Protein AF-A0A2J6Q0A4-F1 (afdb_monomer_lite)

Foldseek 3Di:
DVCVVVLVVLLVVQLPDPEAEALQQDLDPVNDNADDDVQVVPADWDWDDDPDDDIDTDGDGDDDPDDDPVPVCPVVPPDSSGNLVVDPVSVSSVVSHPHYDYRDD

pLDDT: mean 76.93, std 13.44, range [43.06, 94.44]

Secondary structure (DSSP, 8-state):
-HHHHHHHHHHHHHHH-S-EEEETT-SSTTS-SS---HHHH--S-EEE--SSS--EEE---PPP----TT-TTTTTT-----SGGGSHHHHHHHHH-SSEEEE--

Structure (mmCIF, N/CA/C/O backbone):
data_AF-A0A2J6Q0A4-F1
#
_entry.id   AF-A0A2J6Q0A4-F1
#
loop_
_atom_site.group_PDB
_atom_site.id
_atom_site.type_symbol
_atom_site.label_atom_id
_atom_site.label_alt_id
_atom_site.label_comp_id
_atom_site.label_asym_id
_atom_site.label_entity_id
_atom_site.label_seq_id
_atom_site.pdbx_PDB_ins_code
_atom_site.Cartn_x
_atom_site.Cartn_y
_atom_site.Cartn_z
_atom_site.occupancy
_atom_site.B_iso_or_equiv
_atom_site.auth_seq_id
_atom_site.auth_comp_id
_atom_site.auth_asym_id
_atom_site.auth_atom_id
_atom_site.pdbx_PDB_model_num
ATOM 1 N N . MET A 1 1 ? 20.826 -7.239 -20.721 1.00 59.78 1 MET A N 1
ATOM 2 C CA . MET A 1 1 ? 19.968 -7.465 -21.903 1.00 59.78 1 MET A CA 1
ATOM 3 C C . MET A 1 1 ? 18.519 -7.808 -21.536 1.00 59.78 1 MET A C 1
ATOM 5 O O . MET A 1 1 ? 17.642 -7.398 -22.272 1.00 59.78 1 MET A O 1
ATOM 9 N N . ASP A 1 2 ? 18.231 -8.458 -20.400 1.00 79.69 2 ASP A N 1
ATOM 10 C CA . ASP A 1 2 ? 16.842 -8.777 -19.991 1.00 79.69 2 ASP A CA 1
ATOM 11 C C . ASP A 1 2 ? 16.045 -7.561 -19.454 1.00 79.69 2 ASP A C 1
ATOM 13 O O . ASP A 1 2 ? 14.867 -7.388 -19.756 1.00 79.69 2 ASP A O 1
ATOM 17 N N . TRP A 1 3 ? 16.707 -6.637 -18.743 1.00 78.12 3 TRP A N 1
ATOM 18 C CA . TRP A 1 3 ? 16.033 -5.494 -18.104 1.00 78.12 3 TRP A CA 1
ATOM 19 C C . TRP A 1 3 ? 15.273 -4.582 -19.088 1.00 78.12 3 TRP A C 1
ATOM 21 O O . TRP A 1 3 ? 14.175 -4.128 -18.775 1.00 78.12 3 TRP A O 1
ATOM 31 N N . GLU A 1 4 ? 15.824 -4.310 -20.277 1.00 83.75 4 GLU A N 1
ATOM 32 C CA . GLU A 1 4 ? 15.190 -3.426 -21.271 1.00 83.75 4 GLU A CA 1
ATOM 33 C C . GLU A 1 4 ? 13.906 -4.034 -21.832 1.00 83.75 4 GLU A C 1
ATOM 35 O O . GLU A 1 4 ? 12.923 -3.329 -22.055 1.00 83.75 4 GLU A O 1
ATOM 40 N N . ALA A 1 5 ? 13.904 -5.351 -22.046 1.00 85.88 5 ALA A N 1
ATOM 41 C CA . ALA A 1 5 ? 12.734 -6.064 -22.535 1.00 85.88 5 ALA A CA 1
ATOM 42 C C . ALA A 1 5 ? 11.634 -6.091 -21.464 1.00 85.88 5 ALA A C 1
ATOM 44 O O . ALA A 1 5 ? 10.500 -5.686 -21.729 1.00 85.88 5 ALA A O 1
ATOM 45 N N . GLN A 1 6 ? 11.988 -6.474 -20.232 1.00 84.62 6 GLN A N 1
ATOM 46 C CA . GLN A 1 6 ? 11.038 -6.566 -19.121 1.00 84.62 6 GLN A CA 1
ATOM 47 C C . GLN A 1 6 ? 10.486 -5.193 -18.714 1.00 84.62 6 GLN A C 1
ATOM 49 O O . GLN A 1 6 ? 9.290 -5.049 -18.466 1.00 84.62 6 GLN A O 1
ATOM 54 N N . SER A 1 7 ? 11.321 -4.151 -18.684 1.00 83.50 7 SER A N 1
ATOM 55 C CA . SER A 1 7 ? 10.889 -2.799 -18.298 1.00 83.50 7 SER A CA 1
ATOM 56 C C . SER A 1 7 ? 9.914 -2.175 -19.297 1.00 83.50 7 SER A C 1
ATOM 58 O O . SER A 1 7 ? 8.925 -1.570 -18.877 1.00 83.50 7 SER A O 1
ATOM 60 N N . ARG A 1 8 ? 10.123 -2.379 -20.606 1.00 85.12 8 ARG A N 1
ATOM 61 C CA . ARG A 1 8 ? 9.158 -1.975 -21.643 1.00 85.12 8 ARG A CA 1
ATOM 62 C C . ARG A 1 8 ? 7.813 -2.666 -21.447 1.00 85.12 8 ARG A C 1
ATOM 64 O O . ARG A 1 8 ? 6.777 -2.009 -21.499 1.00 85.12 8 ARG A O 1
ATOM 71 N N . GLN A 1 9 ? 7.828 -3.965 -21.161 1.00 88.56 9 GLN A N 1
ATOM 72 C CA . GLN A 1 9 ? 6.605 -4.718 -20.903 1.00 88.56 9 GLN A CA 1
ATOM 73 C C . GLN A 1 9 ? 5.880 -4.222 -19.642 1.00 88.56 9 GLN A C 1
ATOM 75 O O . GLN A 1 9 ? 4.660 -4.052 -19.664 1.00 88.56 9 GLN A O 1
ATOM 80 N N . MET A 1 10 ? 6.612 -3.911 -18.567 1.00 89.50 10 MET A N 1
ATOM 81 C CA . MET A 1 10 ? 6.035 -3.302 -17.363 1.00 89.50 10 MET A CA 1
ATOM 82 C C . MET A 1 10 ? 5.370 -1.957 -17.667 1.00 89.50 10 MET A C 1
ATOM 84 O O . MET A 1 10 ? 4.254 -1.719 -17.214 1.00 89.50 10 MET A O 1
ATOM 88 N N . ALA A 1 11 ? 5.990 -1.095 -18.478 1.00 87.69 11 ALA A N 1
ATOM 89 C CA . ALA A 1 11 ? 5.384 0.183 -18.857 1.00 87.69 11 ALA A CA 1
ATOM 90 C C . ALA A 1 11 ? 4.028 -0.014 -19.554 1.00 87.69 11 ALA A C 1
ATOM 92 O O . ALA A 1 11 ? 3.051 0.663 -19.226 1.00 87.69 11 ALA A O 1
ATOM 93 N N . THR A 1 12 ? 3.929 -0.989 -20.460 1.00 90.19 12 THR A N 1
ATOM 94 C CA . THR A 1 12 ? 2.662 -1.344 -21.113 1.00 90.19 12 THR A CA 1
ATOM 95 C C . THR A 1 12 ? 1.632 -1.896 -20.124 1.00 90.19 12 THR A C 1
ATOM 97 O O . THR A 1 12 ? 0.460 -1.539 -20.207 1.00 90.19 12 THR A O 1
ATOM 100 N N . ILE A 1 13 ? 2.038 -2.734 -19.168 1.00 92.00 13 ILE A N 1
ATOM 101 C CA . ILE A 1 13 ? 1.120 -3.330 -18.185 1.00 92.00 13 ILE A CA 1
ATOM 102 C C . ILE A 1 13 ? 0.563 -2.263 -17.236 1.00 92.00 13 ILE A C 1
ATOM 104 O O . ILE A 1 13 ? -0.652 -2.140 -17.087 1.00 92.00 13 ILE A O 1
ATOM 108 N N . TYR A 1 14 ? 1.436 -1.462 -16.623 1.00 91.81 14 TYR A N 1
ATOM 109 C CA . TYR A 1 14 ? 1.045 -0.483 -15.606 1.00 91.81 14 TYR A CA 1
ATOM 110 C C . TYR A 1 14 ? 0.314 0.734 -16.192 1.00 91.81 14 TYR A C 1
ATOM 112 O O . TYR A 1 14 ? -0.588 1.264 -15.543 1.00 91.81 14 TYR A O 1
ATOM 120 N N . SER A 1 15 ? 0.615 1.140 -17.433 1.00 88.06 15 SER A N 1
ATOM 121 C CA . SER A 1 15 ? -0.136 2.212 -18.116 1.00 88.06 15 SER A CA 1
ATOM 122 C C . SER A 1 15 ? -1.580 1.820 -18.443 1.00 88.06 15 SER A C 1
ATOM 124 O O . SER A 1 15 ? -2.471 2.667 -18.391 1.00 88.06 15 SER A O 1
ATOM 126 N N . ASN A 1 16 ? -1.825 0.538 -18.728 1.00 90.88 16 ASN A N 1
ATOM 127 C CA . ASN A 1 16 ? -3.161 0.002 -19.001 1.00 90.88 16 ASN A CA 1
ATOM 128 C C . ASN A 1 16 ? -3.896 -0.491 -17.742 1.00 90.88 16 ASN A C 1
ATOM 130 O O . ASN A 1 16 ? -5.077 -0.846 -17.809 1.00 90.88 16 ASN A O 1
ATOM 134 N N . ALA A 1 17 ? -3.239 -0.508 -16.581 1.00 92.19 17 ALA A N 1
ATOM 135 C CA . ALA A 1 17 ? -3.872 -0.887 -15.327 1.00 92.19 17 ALA A CA 1
ATOM 136 C C . ALA A 1 17 ? -4.884 0.184 -14.885 1.00 92.19 17 ALA A C 1
ATOM 138 O O . ALA A 1 17 ? -4.550 1.357 -14.715 1.00 92.19 17 ALA A O 1
ATOM 139 N N . ARG A 1 18 ? -6.139 -0.219 -14.632 1.00 94.44 18 ARG A N 1
ATOM 140 C CA . ARG A 1 18 ? -7.152 0.693 -14.063 1.00 94.44 18 ARG A CA 1
ATOM 141 C C . ARG A 1 18 ? -6.821 1.122 -12.636 1.00 94.44 18 ARG A C 1
ATOM 143 O O . ARG A 1 18 ? -7.148 2.238 -12.244 1.00 94.44 18 ARG A O 1
ATOM 150 N N . VAL A 1 19 ? -6.246 0.216 -11.854 1.00 93.00 19 VAL A N 1
ATOM 151 C CA . VAL A 1 19 ? -5.784 0.465 -10.491 1.00 93.00 19 VAL A CA 1
ATOM 152 C C . VAL A 1 19 ? -4.686 -0.535 -10.158 1.00 93.00 19 VAL A C 1
ATOM 154 O O . VAL A 1 19 ? -4.772 -1.703 -10.535 1.00 93.00 19 VAL A O 1
ATOM 157 N N . VAL A 1 20 ? -3.673 -0.075 -9.439 1.00 92.12 20 VAL A N 1
ATOM 158 C CA . VAL A 1 20 ? -2.598 -0.903 -8.897 1.00 92.12 20 VAL A CA 1
ATOM 159 C C . VAL A 1 20 ? -2.800 -1.012 -7.393 1.00 92.12 20 VAL A C 1
ATOM 161 O O . VAL A 1 20 ? -2.973 -0.004 -6.709 1.00 92.12 20 VAL A O 1
ATOM 164 N N . LEU A 1 21 ? -2.812 -2.237 -6.872 1.00 91.50 21 LEU A N 1
ATOM 165 C CA . LEU A 1 21 ? -2.935 -2.495 -5.439 1.00 91.50 21 LEU A CA 1
ATOM 166 C C . LEU A 1 21 ? -1.553 -2.841 -4.891 1.00 91.50 21 LEU A C 1
ATOM 168 O O . LEU A 1 21 ? -0.971 -3.852 -5.274 1.00 91.50 21 LEU A O 1
ATOM 172 N N . ALA A 1 22 ? -1.039 -2.014 -3.987 1.00 89.12 22 ALA A N 1
ATOM 173 C CA . ALA A 1 22 ? 0.289 -2.183 -3.415 1.00 89.12 22 ALA A CA 1
ATOM 174 C C . ALA A 1 22 ? 0.199 -2.640 -1.957 1.00 89.12 22 ALA A C 1
ATOM 176 O O . ALA A 1 22 ? -0.201 -1.871 -1.078 1.00 89.12 22 ALA A O 1
ATOM 177 N N . ALA A 1 23 ? 0.618 -3.876 -1.679 1.00 89.44 23 ALA A N 1
ATOM 178 C CA . ALA A 1 23 ? 0.765 -4.409 -0.323 1.00 89.44 23 ALA A CA 1
ATOM 179 C C . ALA A 1 23 ? 2.011 -3.803 0.343 1.00 89.44 23 ALA A C 1
ATOM 181 O O . ALA A 1 23 ? 3.068 -4.414 0.430 1.00 89.44 23 ALA A O 1
ATOM 182 N N . THR A 1 24 ? 1.906 -2.549 0.770 1.00 85.56 24 THR A N 1
ATOM 183 C CA . THR A 1 24 ? 3.069 -1.709 1.106 1.00 85.56 24 THR A CA 1
ATOM 184 C C . THR A 1 24 ? 3.782 -2.163 2.382 1.00 85.56 24 THR A C 1
ATOM 186 O O . THR A 1 24 ? 4.989 -1.967 2.539 1.00 85.56 24 THR A O 1
ATOM 189 N N . ASP A 1 25 ? 3.045 -2.848 3.256 1.00 82.12 25 ASP A N 1
ATOM 190 C CA . ASP A 1 25 ? 3.568 -3.474 4.471 1.00 82.12 25 ASP A CA 1
ATOM 191 C C . ASP A 1 25 ? 3.984 -4.943 4.294 1.00 82.12 25 ASP A C 1
ATOM 193 O O . ASP A 1 25 ? 4.402 -5.574 5.269 1.00 82.12 25 ASP A O 1
ATOM 197 N N . ALA A 1 26 ? 3.867 -5.495 3.083 1.00 85.56 26 ALA A N 1
ATOM 198 C CA . ALA A 1 26 ? 4.365 -6.823 2.754 1.00 85.56 26 ALA A CA 1
ATOM 199 C C . ALA A 1 26 ? 5.839 -6.753 2.340 1.00 85.56 26 ALA A C 1
ATOM 201 O O . ALA A 1 26 ? 6.254 -5.876 1.585 1.00 85.56 26 ALA A O 1
ATOM 202 N N . GLU A 1 27 ? 6.637 -7.686 2.848 1.00 83.94 27 GLU A N 1
ATOM 203 C CA . GLU A 1 27 ? 8.047 -7.834 2.476 1.00 83.94 27 GLU A CA 1
ATOM 204 C C . GLU A 1 27 ? 8.198 -8.514 1.110 1.00 83.94 27 GLU A C 1
ATOM 206 O O . GLU A 1 27 ? 8.964 -8.074 0.248 1.00 83.94 27 GLU A O 1
ATOM 211 N N . ASP A 1 28 ? 7.391 -9.543 0.880 1.00 82.44 28 ASP A N 1
ATOM 212 C CA . ASP A 1 28 ? 7.381 -10.351 -0.328 1.00 82.44 28 ASP A CA 1
ATOM 213 C C . ASP A 1 28 ? 5.941 -10.690 -0.756 1.00 82.44 28 ASP A C 1
ATOM 215 O O . ASP A 1 28 ? 4.964 -10.266 -0.139 1.00 82.44 28 ASP A O 1
ATOM 219 N N . GLY A 1 29 ? 5.801 -11.482 -1.824 1.00 82.81 29 GLY A N 1
ATOM 220 C CA . GLY A 1 29 ? 4.494 -11.921 -2.325 1.00 82.81 29 GLY A CA 1
ATOM 221 C C . GLY A 1 29 ? 3.724 -12.860 -1.386 1.00 82.81 29 GLY A C 1
ATOM 222 O O . GLY A 1 29 ? 2.597 -13.231 -1.703 1.00 82.81 29 GLY A O 1
ATOM 223 N N . ARG A 1 30 ? 4.306 -13.263 -0.248 1.00 85.31 30 ARG A N 1
ATOM 224 C CA . ARG A 1 30 ? 3.643 -14.078 0.781 1.00 85.31 30 ARG A CA 1
ATOM 225 C C . ARG A 1 30 ? 3.005 -13.203 1.860 1.00 85.31 30 ARG A C 1
ATOM 227 O O . ARG A 1 30 ? 2.099 -13.655 2.559 1.00 85.31 30 ARG A O 1
ATOM 234 N N . GLY A 1 31 ? 3.443 -11.948 1.988 1.00 76.94 31 GLY A N 1
ATOM 235 C CA . GLY A 1 31 ? 2.797 -10.944 2.823 1.00 76.94 31 GLY A CA 1
ATOM 236 C C . GLY A 1 31 ? 1.475 -10.506 2.196 1.00 76.94 31 GLY A C 1
ATOM 237 O O . GLY A 1 31 ? 1.450 -9.776 1.213 1.00 76.94 31 GLY A O 1
ATOM 238 N N . GLY A 1 32 ? 0.355 -10.980 2.739 1.00 83.25 32 GLY A N 1
ATOM 239 C CA . GLY A 1 32 ? -0.972 -10.650 2.218 1.00 83.25 32 GLY A CA 1
ATOM 240 C C . GLY A 1 32 ? -1.287 -9.144 2.195 1.00 83.25 32 GLY A C 1
ATOM 241 O O . GLY A 1 32 ? -0.646 -8.331 2.857 1.00 83.25 32 GLY A O 1
ATOM 242 N N . LEU A 1 33 ? -2.339 -8.781 1.456 1.00 83.81 33 LEU A N 1
ATOM 243 C CA . LEU A 1 33 ? -2.752 -7.387 1.243 1.00 83.81 33 LEU A CA 1
ATOM 244 C C . LEU A 1 33 ? -3.430 -6.752 2.469 1.00 83.81 33 LEU A C 1
ATOM 246 O O . LEU A 1 33 ? -3.245 -5.572 2.762 1.00 83.81 33 LEU A O 1
ATOM 250 N N . LEU A 1 34 ? -4.263 -7.523 3.171 1.00 82.62 34 LEU A N 1
ATOM 251 C CA . LEU A 1 34 ? -5.077 -7.028 4.277 1.00 82.62 34 LEU A CA 1
ATOM 252 C C . LEU A 1 34 ? -4.400 -7.358 5.596 1.00 82.62 34 LEU A C 1
ATOM 254 O O . LEU A 1 34 ? -4.463 -8.487 6.083 1.00 82.62 34 LEU A O 1
ATOM 258 N N . ALA A 1 35 ? -3.771 -6.357 6.197 1.00 73.56 35 ALA A N 1
ATOM 259 C CA . ALA A 1 35 ? -3.200 -6.550 7.509 1.00 73.56 35 ALA A CA 1
ATOM 260 C C . ALA A 1 35 ? -4.293 -6.680 8.577 1.00 73.56 35 ALA A C 1
ATOM 262 O O . ALA A 1 35 ? -5.284 -5.940 8.602 1.00 73.56 35 ALA A O 1
ATOM 263 N N . ARG A 1 36 ? -4.078 -7.621 9.496 1.00 71.19 36 ARG A N 1
ATOM 264 C CA . ARG A 1 36 ? -4.938 -7.802 10.659 1.00 71.19 36 ARG A CA 1
ATOM 265 C C . ARG A 1 36 ? -4.800 -6.581 11.565 1.00 71.19 36 ARG A C 1
ATOM 267 O O . ARG A 1 36 ? -3.720 -6.314 12.085 1.00 71.19 36 ARG A O 1
ATOM 274 N N . ASN A 1 37 ? -5.884 -5.830 11.736 1.00 67.19 37 ASN A N 1
ATOM 275 C CA . ASN A 1 37 ? -5.897 -4.643 12.582 1.00 67.19 37 ASN A CA 1
ATOM 276 C C . ASN A 1 37 ? -6.771 -4.914 13.821 1.00 67.19 37 ASN A C 1
ATOM 278 O O . ASN A 1 37 ? -8.000 -4.881 13.708 1.00 67.19 37 ASN A O 1
ATOM 282 N N . PRO A 1 38 ? -6.172 -5.127 15.011 1.00 63.19 38 PRO A N 1
ATOM 283 C CA . PRO A 1 38 ? -6.912 -5.414 16.241 1.00 63.19 38 PRO A CA 1
ATOM 284 C C . PRO A 1 38 ? -7.944 -4.334 16.593 1.00 63.19 38 PRO A C 1
ATOM 286 O O . PRO A 1 38 ? -8.960 -4.616 17.220 1.00 63.19 38 PRO A O 1
ATOM 289 N N . SER A 1 39 ? -7.726 -3.087 16.161 1.00 62.12 39 SER A N 1
ATOM 290 C CA . SER A 1 39 ? -8.682 -1.996 16.380 1.00 62.12 39 SER A CA 1
ATOM 291 C C . SER A 1 39 ? -9.932 -2.088 15.493 1.00 62.12 39 SER A C 1
ATOM 293 O O . SER A 1 39 ? -10.982 -1.582 15.879 1.00 62.12 39 SER A O 1
ATOM 295 N N . ARG A 1 40 ? -9.855 -2.767 14.335 1.00 61.62 40 ARG A N 1
ATOM 296 C CA . ARG A 1 40 ? -11.027 -3.120 13.510 1.00 61.62 40 ARG A CA 1
ATOM 297 C C . ARG A 1 40 ? -11.784 -4.333 14.058 1.00 61.62 40 ARG A C 1
ATOM 299 O O . ARG A 1 40 ? -12.952 -4.511 13.711 1.00 61.62 40 ARG A O 1
ATOM 306 N N . GLU A 1 41 ? -11.123 -5.150 14.874 1.00 61.81 41 GLU A N 1
ATOM 307 C CA . GLU A 1 41 ? -11.678 -6.368 15.479 1.00 61.81 41 GLU A CA 1
ATOM 308 C C . GLU A 1 41 ? -12.376 -6.119 16.816 1.00 61.81 41 GLU A C 1
ATOM 310 O O . GLU A 1 41 ? -13.184 -6.943 17.233 1.00 61.81 41 GLU A O 1
ATOM 315 N N . ARG A 1 42 ? -12.157 -4.961 17.457 1.00 62.16 42 ARG A N 1
ATOM 316 C CA . ARG A 1 42 ? -12.984 -4.503 18.584 1.00 62.16 42 ARG A CA 1
ATOM 317 C C . ARG A 1 42 ? -14.365 -4.080 18.079 1.00 62.16 42 ARG A C 1
ATOM 319 O O . ARG A 1 42 ? -14.673 -2.899 17.961 1.00 62.16 42 ARG A O 1
ATOM 326 N N . ARG A 1 43 ? -15.180 -5.072 17.733 1.00 61.62 43 ARG A N 1
ATOM 327 C CA . ARG A 1 43 ? -16.597 -4.932 17.404 1.00 61.62 43 ARG A CA 1
ATOM 328 C C . ARG A 1 43 ? -17.392 -5.353 18.627 1.00 61.62 43 ARG A C 1
ATOM 330 O O . ARG A 1 43 ? -17.704 -6.522 18.798 1.00 61.62 43 ARG A O 1
ATOM 337 N N . GLY A 1 44 ? -17.665 -4.401 19.503 1.00 70.94 44 GLY A N 1
ATOM 338 C CA . GLY A 1 44 ? -18.525 -4.630 20.652 1.00 70.94 44 GLY A CA 1
ATOM 339 C C . GLY A 1 44 ? -19.118 -3.313 21.130 1.00 70.94 44 GLY A C 1
ATOM 340 O O . GLY A 1 44 ? -18.427 -2.291 21.049 1.00 70.94 44 GLY A O 1
ATOM 341 N N . PRO A 1 45 ? -20.379 -3.309 21.583 1.00 78.62 45 PRO A N 1
ATOM 342 C CA . PRO A 1 45 ? -20.939 -2.147 22.247 1.00 78.62 45 PRO A CA 1
ATOM 343 C C . PRO A 1 45 ? -20.130 -1.843 23.510 1.00 78.62 45 PRO A C 1
ATOM 345 O O . PRO A 1 45 ? -19.820 -2.734 24.303 1.00 78.62 45 PRO A O 1
ATOM 348 N N . PHE A 1 46 ? -19.764 -0.580 23.689 1.00 79.56 46 PHE A N 1
ATOM 349 C CA . PHE A 1 46 ? -19.236 -0.090 24.948 1.00 79.56 46 PHE A CA 1
ATOM 350 C C . PHE A 1 46 ? -20.427 0.309 25.817 1.00 79.56 46 PHE A C 1
ATOM 352 O O . PHE A 1 46 ? -21.107 1.296 25.527 1.00 79.56 46 PHE A O 1
ATOM 359 N N . ASN A 1 47 ? -20.710 -0.495 26.841 1.00 85.19 47 ASN A N 1
ATOM 360 C CA . ASN A 1 47 ? -21.788 -0.217 27.780 1.00 85.19 47 ASN A CA 1
ATOM 361 C C . ASN A 1 47 ? -21.321 0.857 28.758 1.00 85.19 47 ASN A C 1
ATOM 363 O O . ASN A 1 47 ? -20.361 0.658 29.503 1.00 85.19 47 ASN A O 1
ATOM 367 N N . ILE A 1 48 ? -21.995 1.999 28.734 1.00 84.31 48 ILE A N 1
ATOM 368 C CA . ILE A 1 48 ? -21.743 3.111 29.638 1.00 84.31 48 ILE A CA 1
ATOM 369 C C . ILE A 1 48 ? -22.858 3.105 30.677 1.00 84.31 48 ILE A C 1
ATOM 371 O O . ILE A 1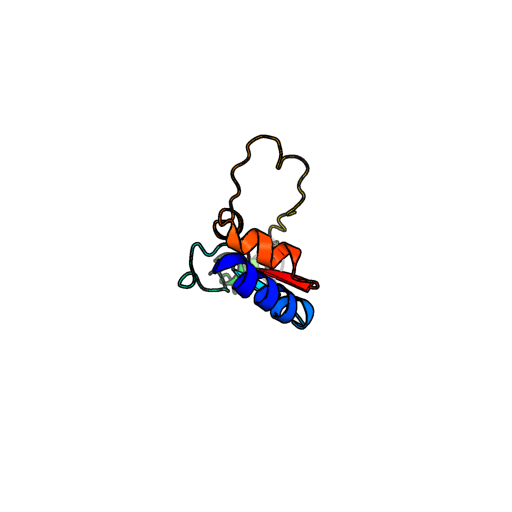 48 ? -24.030 3.277 30.345 1.00 84.31 48 ILE A O 1
ATOM 375 N N . THR A 1 49 ? -22.478 2.910 31.938 1.00 85.81 49 THR A N 1
ATOM 376 C CA . THR A 1 49 ? -23.378 3.041 33.088 1.00 85.81 49 THR A CA 1
ATOM 377 C C . THR A 1 49 ? -23.021 4.334 33.817 1.00 85.81 49 THR A C 1
ATOM 379 O O . THR A 1 49 ? -22.014 4.370 34.532 1.00 85.81 49 THR A O 1
ATOM 382 N N . PRO A 1 50 ? -23.765 5.430 33.592 1.00 84.06 50 PRO A N 1
ATOM 383 C CA . PRO A 1 50 ? -23.517 6.683 34.292 1.00 84.06 50 PRO A CA 1
ATOM 384 C C . PRO A 1 50 ? -23.875 6.567 35.785 1.00 84.06 50 PRO A C 1
ATOM 386 O O . PRO A 1 50 ? -24.660 5.714 36.188 1.00 84.06 50 PRO A O 1
ATOM 389 N N . LYS A 1 51 ? -23.299 7.446 36.622 1.00 83.56 51 LYS A N 1
ATOM 390 C CA . LYS A 1 51 ? -23.612 7.512 38.068 1.00 83.56 51 LYS A CA 1
ATOM 391 C C . LYS A 1 51 ? -25.059 7.948 38.344 1.00 83.56 51 LYS A C 1
ATOM 393 O O . LYS A 1 51 ? -25.576 7.693 39.425 1.00 83.56 51 LYS A O 1
ATOM 398 N N . THR A 1 52 ? -25.685 8.604 37.373 1.00 77.31 52 THR A N 1
ATOM 399 C CA . THR A 1 52 ? -27.075 9.057 37.376 1.00 77.31 52 THR A CA 1
ATOM 400 C C . THR A 1 52 ? -27.617 8.947 35.948 1.00 77.31 52 THR A C 1
ATOM 402 O O . THR A 1 52 ? -26.990 9.449 35.016 1.00 77.31 52 THR A O 1
ATOM 405 N N . GLY A 1 53 ? -28.763 8.281 35.769 1.00 80.25 53 GLY A N 1
ATOM 406 C CA . GLY A 1 53 ? -29.401 8.049 34.464 1.00 80.25 53 GLY A CA 1
ATOM 407 C C . GLY A 1 53 ? -29.389 6.584 34.010 1.00 80.25 53 GLY A C 1
ATOM 408 O O . GLY A 1 53 ? -28.886 5.709 34.712 1.00 80.25 53 GLY A O 1
ATOM 409 N N . GLU A 1 54 ? -29.971 6.322 32.839 1.00 83.88 54 GLU A N 1
ATOM 410 C CA . GLU A 1 54 ? -30.060 4.979 32.253 1.00 83.88 54 GLU A CA 1
ATOM 411 C C . GLU A 1 54 ? -28.756 4.561 31.559 1.00 83.88 54 GLU A C 1
ATOM 413 O O . GLU A 1 54 ? -28.040 5.379 30.975 1.00 83.88 54 GLU A O 1
ATOM 418 N N . SER A 1 55 ? -28.450 3.262 31.612 1.00 86.69 55 SER A N 1
ATOM 419 C CA . SER A 1 55 ? -27.331 2.677 30.873 1.00 86.69 55 SER A CA 1
ATOM 420 C C . SER A 1 55 ? -27.589 2.717 29.370 1.00 86.69 55 SER A C 1
ATOM 422 O O . SER A 1 55 ? -28.667 2.356 28.905 1.00 86.69 55 SER A O 1
ATOM 424 N N . PHE A 1 56 ? -26.564 3.071 28.597 1.00 85.50 56 PHE A N 1
ATOM 425 C CA . PHE A 1 56 ? -26.633 3.072 27.137 1.00 85.50 56 PHE A CA 1
ATOM 426 C C . PHE A 1 56 ? -25.399 2.418 26.513 1.00 85.50 56 PHE A C 1
ATOM 428 O O . PHE A 1 56 ? -24.316 2.369 27.098 1.00 85.50 56 PHE A O 1
ATOM 435 N N . SER A 1 57 ? -25.575 1.892 25.302 1.00 87.81 57 SER A N 1
ATOM 436 C CA . SER A 1 57 ? -24.533 1.205 24.537 1.00 87.81 57 SER A CA 1
ATOM 437 C C . SER A 1 57 ? -24.059 2.092 23.388 1.00 87.81 57 SER A C 1
ATOM 439 O O . SER A 1 57 ? -24.867 2.512 22.558 1.00 87.81 57 SER A O 1
ATOM 441 N N . VAL A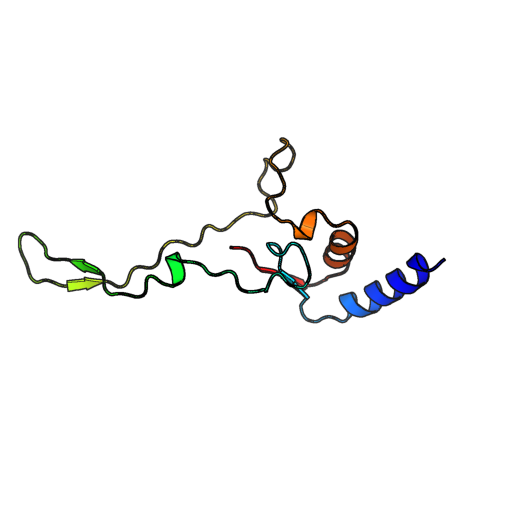 1 58 ? -22.748 2.319 23.288 1.00 86.62 58 VAL A N 1
ATOM 442 C CA . VAL A 1 58 ? -22.142 3.069 22.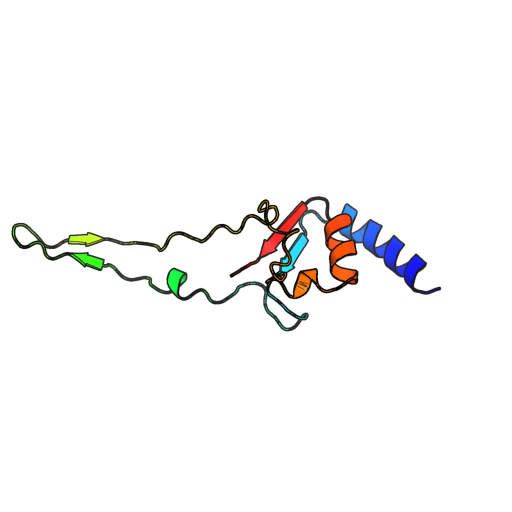179 1.00 86.62 58 VAL A CA 1
ATOM 443 C C . VAL A 1 58 ? -21.217 2.172 21.369 1.00 86.62 58 VAL A C 1
ATOM 445 O O . VAL A 1 58 ? -20.338 1.505 21.910 1.00 86.62 58 VAL A O 1
ATOM 448 N N . PHE A 1 59 ? -21.357 2.205 20.046 1.00 82.75 59 PHE A N 1
ATOM 449 C CA . PHE A 1 59 ? -20.390 1.597 19.138 1.00 82.75 59 PHE A CA 1
ATOM 450 C C . PHE A 1 59 ? -19.294 2.609 18.809 1.00 82.75 59 PHE A C 1
ATOM 452 O O . PHE A 1 59 ? -19.538 3.607 18.133 1.00 82.75 59 PHE A O 1
ATOM 459 N N . VAL A 1 60 ? -18.074 2.351 19.278 1.00 78.12 60 VAL A N 1
ATOM 460 C CA . VAL A 1 60 ? -16.917 3.219 19.028 1.00 78.12 60 VAL A CA 1
ATOM 461 C C . VAL A 1 60 ? -15.902 2.484 18.162 1.00 78.12 60 VAL A C 1
ATOM 463 O O . VAL A 1 60 ? -15.570 1.328 18.410 1.00 78.12 60 VAL A O 1
ATOM 466 N N . ARG A 1 61 ? -15.366 3.175 17.153 1.00 74.12 61 ARG A N 1
ATOM 467 C CA . ARG A 1 61 ? -14.235 2.709 16.344 1.00 74.12 61 ARG A CA 1
ATOM 468 C C . ARG A 1 61 ? -13.009 3.552 16.669 1.00 74.12 61 ARG A C 1
ATOM 470 O O . ARG A 1 61 ? -13.103 4.776 16.724 1.00 74.12 61 ARG A O 1
ATOM 477 N N . SER A 1 62 ? -11.846 2.918 16.827 1.00 70.62 62 SER A 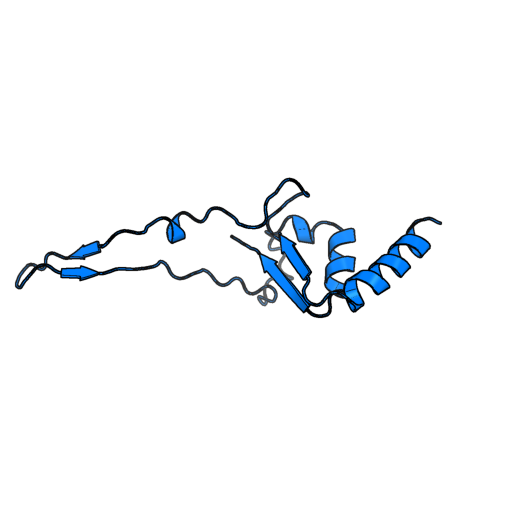N 1
ATOM 478 C CA . SER A 1 62 ? -10.588 3.666 16.924 1.00 70.62 62 SER A CA 1
ATOM 479 C C . SER A 1 62 ? -10.350 4.473 15.643 1.00 70.62 62 SER A C 1
ATOM 481 O O . SER A 1 62 ? -10.635 3.991 14.540 1.00 70.62 62 SER A O 1
ATOM 483 N N . ARG A 1 63 ? -9.828 5.699 15.777 1.00 67.56 63 ARG A N 1
ATOM 484 C CA . ARG A 1 63 ? -9.424 6.486 14.608 1.00 67.56 63 ARG A CA 1
ATOM 485 C C . ARG A 1 63 ? -8.322 5.737 13.866 1.00 67.56 63 ARG A C 1
ATOM 487 O O . ARG A 1 63 ? -7.331 5.323 14.464 1.00 67.56 63 ARG A O 1
ATOM 494 N N . LEU A 1 64 ? -8.492 5.592 12.555 1.00 66.00 64 LEU A N 1
ATOM 495 C CA . LEU A 1 64 ? -7.432 5.075 11.702 1.00 66.00 64 LEU A CA 1
ATOM 496 C C . LEU A 1 64 ? -6.284 6.090 11.716 1.00 66.00 64 LEU A C 1
ATOM 498 O O . LEU A 1 64 ? -6.499 7.282 11.487 1.00 66.00 64 LEU A O 1
ATOM 502 N N . LYS A 1 65 ? -5.067 5.631 12.016 1.00 64.88 65 LYS A N 1
ATOM 503 C CA . LYS A 1 65 ? -3.874 6.463 11.865 1.00 64.88 65 LYS A CA 1
ATOM 504 C C . LYS A 1 65 ? -3.619 6.615 10.369 1.00 64.88 65 LYS A C 1
ATOM 506 O O . LYS A 1 65 ? -3.134 5.690 9.731 1.00 64.88 65 LYS A O 1
ATOM 511 N N . HIS A 1 66 ? -3.980 7.761 9.804 1.00 59.66 66 HIS A N 1
ATOM 512 C CA . HIS A 1 66 ? -3.644 8.074 8.420 1.00 59.66 66 HIS A CA 1
ATOM 513 C C . HIS A 1 66 ? -2.157 8.429 8.358 1.00 59.66 66 HIS A C 1
ATOM 515 O O . HIS A 1 66 ? -1.744 9.469 8.871 1.00 59.66 66 HIS A O 1
ATOM 521 N N . PHE A 1 67 ? -1.340 7.547 7.784 1.00 60.16 67 PHE A N 1
ATOM 522 C CA . PHE A 1 67 ? 0.048 7.876 7.487 1.00 60.16 67 PHE A CA 1
ATOM 523 C C . PHE A 1 67 ? 0.092 8.731 6.219 1.00 60.16 67 PHE A C 1
ATOM 525 O O . PHE A 1 67 ? -0.460 8.365 5.183 1.00 60.16 67 PHE A O 1
ATOM 532 N N . SER A 1 68 ? 0.740 9.888 6.309 1.00 57.34 68 SER A N 1
ATOM 533 C CA . SER A 1 68 ? 1.084 10.689 5.141 1.00 57.34 68 SER A CA 1
ATOM 534 C C . SER A 1 68 ? 2.373 10.120 4.549 1.00 57.34 68 SER A C 1
ATOM 536 O O . SER A 1 68 ? 3.441 10.270 5.141 1.00 57.34 68 SER A O 1
ATOM 538 N N . PHE A 1 69 ? 2.287 9.496 3.369 1.00 54.50 69 PHE A N 1
ATOM 539 C CA . PHE A 1 69 ? 3.459 9.066 2.584 1.00 54.50 69 PHE A CA 1
ATOM 540 C C . PHE A 1 69 ? 4.434 10.220 2.284 1.00 54.50 69 PHE A C 1
ATOM 542 O O . PHE A 1 69 ? 5.599 9.986 1.989 1.00 54.50 69 PHE A O 1
ATOM 549 N N . ARG A 1 70 ? 3.971 11.473 2.395 1.00 51.38 70 ARG A N 1
ATOM 550 C CA . ARG A 1 70 ? 4.730 12.703 2.132 1.00 51.38 70 ARG A CA 1
ATOM 551 C C . ARG A 1 70 ? 4.998 13.523 3.393 1.00 51.38 70 ARG A C 1
ATOM 553 O O . ARG A 1 70 ? 5.105 14.744 3.319 1.00 51.38 70 ARG A O 1
ATOM 560 N N . SER A 1 71 ? 5.045 12.890 4.565 1.00 48.66 71 SER A N 1
ATOM 561 C CA . SER A 1 71 ? 5.276 13.633 5.804 1.00 48.66 71 SER A CA 1
ATOM 562 C C . SER A 1 71 ? 6.617 14.395 5.714 1.00 48.66 71 SER A C 1
ATOM 564 O O . SER A 1 71 ? 7.612 13.763 5.341 1.00 48.66 71 SER A O 1
ATOM 566 N N . PRO A 1 72 ? 6.691 15.703 6.049 1.00 43.06 72 PRO A N 1
ATOM 567 C CA . PRO A 1 72 ? 7.888 16.556 5.893 1.00 43.06 72 PRO A CA 1
ATOM 568 C C . PRO A 1 72 ? 9.125 16.177 6.739 1.00 43.06 72 PRO A C 1
ATOM 570 O O . PRO A 1 72 ? 9.948 17.029 7.046 1.00 43.06 72 PRO A O 1
ATOM 573 N N . GLY A 1 73 ? 9.265 14.914 7.143 1.00 46.78 73 GLY A N 1
ATOM 574 C CA . GLY A 1 73 ? 10.413 14.363 7.868 1.00 46.78 73 GLY A CA 1
ATOM 575 C C . GLY A 1 73 ? 11.028 13.126 7.208 1.00 46.78 73 GLY A C 1
ATOM 576 O O . GLY A 1 73 ? 11.960 12.551 7.761 1.00 46.78 73 GLY A O 1
ATOM 577 N N . ALA A 1 74 ? 10.549 12.706 6.030 1.00 48.44 74 ALA A N 1
ATOM 578 C CA . ALA A 1 74 ? 11.092 11.547 5.310 1.00 48.44 74 ALA A CA 1
ATOM 579 C C . ALA A 1 74 ? 12.569 11.719 4.883 1.00 48.44 74 ALA A C 1
ATOM 581 O O . ALA A 1 74 ? 13.253 10.728 4.650 1.00 48.44 74 ALA A O 1
ATOM 582 N N . GLY A 1 75 ? 13.085 12.955 4.847 1.00 45.91 75 GLY A N 1
ATOM 583 C CA . GLY A 1 75 ? 14.507 13.253 4.627 1.00 45.91 75 GLY A CA 1
ATOM 584 C C . GLY A 1 75 ? 15.392 13.202 5.883 1.00 45.91 75 GLY A C 1
ATOM 585 O O . GLY A 1 75 ? 16.607 13.294 5.760 1.00 45.91 75 GLY A O 1
ATOM 586 N N . LEU A 1 76 ? 14.822 13.045 7.087 1.00 44.44 76 LEU A N 1
ATOM 587 C CA . LEU A 1 76 ? 15.548 13.092 8.372 1.00 44.44 76 LEU A CA 1
ATOM 588 C C . LEU A 1 76 ? 16.000 11.706 8.877 1.00 44.44 76 LEU A C 1
ATOM 590 O O . LEU A 1 76 ? 16.158 11.502 10.078 1.00 44.44 76 LEU A O 1
ATOM 594 N N . GLY A 1 77 ? 16.172 10.722 7.988 1.00 43.47 77 GLY A N 1
ATOM 595 C CA . GLY A 1 77 ? 16.630 9.380 8.381 1.00 43.47 77 GLY A CA 1
ATOM 596 C C . GLY A 1 77 ? 15.589 8.548 9.141 1.00 43.47 77 GLY A C 1
ATOM 597 O O . GLY A 1 77 ? 15.936 7.555 9.779 1.00 43.47 77 GLY A O 1
ATOM 598 N N . ILE A 1 78 ? 14.305 8.917 9.071 1.00 47.75 78 ILE A N 1
ATOM 599 C CA . ILE A 1 78 ? 13.221 8.087 9.603 1.00 47.75 78 ILE A CA 1
ATOM 600 C C . ILE A 1 78 ? 13.129 6.832 8.721 1.00 47.75 78 ILE A C 1
ATOM 602 O O . ILE A 1 78 ? 12.869 6.963 7.523 1.00 47.75 78 ILE A O 1
ATOM 606 N N . PRO A 1 79 ? 13.335 5.618 9.264 1.00 52.84 79 PRO A N 1
ATOM 607 C CA . PRO A 1 79 ? 13.345 4.411 8.452 1.00 52.84 79 PRO A CA 1
ATOM 608 C C . PRO A 1 79 ? 12.002 4.248 7.740 1.00 52.84 79 PRO A C 1
ATOM 610 O O . PRO A 1 79 ? 10.947 4.314 8.377 1.00 52.84 79 PRO A O 1
ATOM 613 N N . LEU A 1 80 ? 12.054 3.999 6.425 1.00 57.16 80 LEU A N 1
ATOM 614 C CA . LEU A 1 80 ? 10.909 3.542 5.639 1.00 57.16 80 LEU A CA 1
ATOM 615 C C . LEU A 1 80 ? 10.308 2.330 6.361 1.00 57.16 80 LEU A C 1
ATOM 617 O O . LEU A 1 80 ? 10.872 1.232 6.343 1.00 57.16 80 LEU A O 1
ATOM 621 N N . LYS A 1 81 ? 9.168 2.539 7.028 1.00 69.56 81 LYS A N 1
ATOM 622 C CA . LYS A 1 81 ? 8.428 1.491 7.750 1.00 69.56 81 LYS A CA 1
ATOM 623 C C . LYS A 1 81 ? 7.743 0.494 6.809 1.00 69.56 81 LYS A C 1
ATOM 625 O O . LYS A 1 81 ? 7.072 -0.412 7.284 1.00 69.56 81 LYS A O 1
ATOM 630 N N . HIS A 1 82 ? 7.944 0.651 5.503 1.00 78.19 82 HIS A N 1
ATOM 631 C CA . HIS A 1 82 ? 7.259 -0.061 4.437 1.00 78.19 82 HIS A CA 1
ATOM 632 C C . HIS A 1 82 ? 8.260 -0.938 3.675 1.00 78.19 82 HIS A C 1
ATOM 634 O O . HIS A 1 82 ? 9.052 -0.411 2.888 1.00 78.19 82 HIS A O 1
ATOM 640 N N . PRO A 1 83 ? 8.280 -2.259 3.929 1.00 81.81 83 PRO A N 1
ATOM 641 C CA . PRO A 1 83 ? 9.209 -3.190 3.293 1.00 81.81 83 PRO A CA 1
ATOM 642 C C . PRO A 1 83 ? 9.144 -3.169 1.762 1.00 81.81 83 PRO A C 1
ATOM 644 O O . PRO A 1 83 ? 10.192 -3.229 1.121 1.00 81.81 83 PRO A O 1
ATOM 647 N N . LEU A 1 84 ? 7.950 -2.994 1.179 1.00 83.19 84 LEU A N 1
ATOM 648 C CA . LEU A 1 84 ? 7.776 -2.955 -0.274 1.00 83.19 84 LEU A CA 1
ATOM 649 C C . LEU A 1 84 ? 8.605 -1.833 -0.917 1.00 83.19 84 LEU A C 1
ATOM 651 O O . LEU A 1 84 ? 9.275 -2.061 -1.920 1.00 83.19 84 LEU A O 1
ATOM 655 N N . LEU A 1 85 ? 8.637 -0.649 -0.295 1.00 81.06 85 LEU A N 1
ATOM 656 C CA . LEU A 1 85 ? 9.329 0.534 -0.823 1.00 81.06 85 LEU A CA 1
ATOM 657 C C . LEU A 1 85 ? 10.859 0.448 -0.747 1.00 81.06 85 LEU A C 1
ATOM 659 O O . LEU A 1 85 ? 11.554 1.280 -1.321 1.00 81.06 85 LEU A O 1
ATOM 663 N N . LYS A 1 86 ? 11.410 -0.551 -0.049 1.00 80.50 86 LYS A N 1
ATOM 664 C CA . LYS A 1 86 ? 12.860 -0.800 -0.024 1.00 80.50 86 LYS A CA 1
ATOM 665 C C . LYS A 1 86 ? 13.341 -1.562 -1.260 1.00 80.50 86 LYS A C 1
ATOM 667 O O . LYS A 1 86 ? 14.544 -1.717 -1.453 1.00 80.50 86 LYS A O 1
ATOM 672 N N . ARG A 1 87 ? 12.423 -2.075 -2.083 1.00 81.12 87 ARG A N 1
ATOM 673 C CA . ARG A 1 87 ? 12.742 -2.902 -3.248 1.00 81.12 87 ARG A CA 1
ATOM 674 C C . ARG A 1 87 ? 12.849 -2.021 -4.485 1.00 81.12 87 ARG A C 1
ATOM 676 O O . ARG A 1 87 ? 11.876 -1.385 -4.876 1.00 81.12 87 ARG A O 1
ATOM 683 N N . ALA A 1 88 ? 14.007 -2.056 -5.144 1.00 79.75 88 ALA A N 1
ATOM 684 C CA . ALA A 1 88 ? 14.267 -1.264 -6.350 1.00 79.75 88 ALA A CA 1
ATOM 685 C C . ALA A 1 88 ? 13.203 -1.472 -7.446 1.00 79.75 88 ALA A C 1
ATOM 687 O O . ALA A 1 88 ? 12.793 -0.521 -8.101 1.00 79.75 88 ALA A O 1
ATOM 688 N N . TRP A 1 89 ? 12.703 -2.701 -7.599 1.00 79.56 89 TRP A N 1
ATOM 689 C CA . TRP A 1 89 ? 11.665 -3.010 -8.583 1.00 79.56 89 TRP A CA 1
ATOM 690 C C . TRP A 1 89 ? 10.302 -2.383 -8.248 1.00 79.56 89 TRP A C 1
ATOM 692 O O . TRP A 1 89 ? 9.625 -1.881 -9.137 1.00 79.56 89 TRP A O 1
ATOM 702 N N . ALA A 1 90 ? 9.931 -2.305 -6.966 1.00 81.38 90 ALA A N 1
ATOM 703 C CA . ALA A 1 90 ? 8.667 -1.691 -6.551 1.00 81.38 90 ALA A CA 1
ATOM 704 C C . ALA A 1 90 ? 8.622 -0.183 -6.851 1.00 81.38 90 ALA A C 1
ATOM 706 O O . ALA A 1 90 ? 7.557 0.360 -7.131 1.00 81.38 90 ALA A O 1
ATOM 707 N N . PHE A 1 91 ? 9.778 0.487 -6.855 1.00 81.62 91 PHE A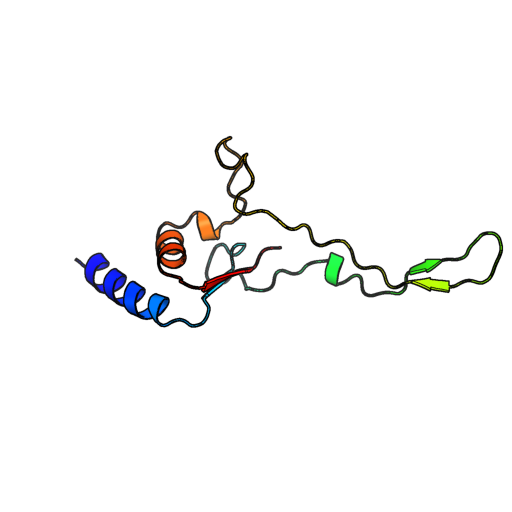 N 1
ATOM 708 C CA . PHE A 1 91 ? 9.872 1.894 -7.247 1.00 81.62 91 PHE A CA 1
ATOM 709 C C . PHE A 1 91 ? 9.489 2.110 -8.718 1.00 81.62 91 PHE A C 1
ATOM 711 O O . PHE A 1 91 ? 8.781 3.061 -9.042 1.00 81.62 91 PHE A O 1
ATOM 718 N N . GLN A 1 92 ? 9.909 1.205 -9.608 1.00 84.25 92 GLN A N 1
ATOM 719 C CA . GLN A 1 92 ? 9.513 1.242 -11.017 1.00 84.25 92 GLN A CA 1
ATOM 720 C C . GLN A 1 92 ? 7.998 1.041 -11.170 1.00 84.25 92 GLN A C 1
ATOM 722 O O . GLN A 1 92 ? 7.360 1.749 -11.946 1.00 84.25 92 GLN A O 1
ATOM 727 N N . GLU A 1 93 ? 7.412 0.109 -10.420 1.00 86.12 93 GLU A N 1
ATOM 728 C CA . GLU A 1 93 ? 5.967 -0.143 -10.431 1.00 86.12 93 GLU A CA 1
ATOM 729 C C . GLU A 1 93 ? 5.156 1.077 -9.961 1.00 86.12 93 GLU A C 1
ATOM 731 O O . GLU A 1 93 ? 4.144 1.416 -10.574 1.00 86.12 93 GLU A O 1
ATOM 736 N N . GLU A 1 94 ? 5.616 1.772 -8.915 1.00 85.38 94 GLU A N 1
ATOM 737 C CA . GLU A 1 94 ? 4.982 2.993 -8.400 1.00 85.38 94 GLU A CA 1
ATOM 738 C C . GLU A 1 94 ? 5.058 4.150 -9.405 1.00 85.38 94 GLU A C 1
ATOM 740 O O . GLU A 1 94 ? 4.066 4.844 -9.620 1.00 85.38 94 GLU A O 1
ATOM 745 N N . LEU A 1 95 ? 6.206 4.324 -10.066 1.00 85.94 95 LEU A N 1
ATOM 746 C CA . LEU A 1 95 ? 6.405 5.347 -11.099 1.00 85.94 95 LEU A CA 1
ATOM 747 C C . LEU A 1 95 ? 5.517 5.137 -12.328 1.00 85.94 95 LEU A C 1
ATOM 749 O O . LEU A 1 95 ? 5.049 6.104 -12.926 1.00 85.94 95 LEU A O 1
ATOM 753 N N . LEU A 1 96 ? 5.320 3.881 -12.730 1.00 89.25 96 LEU A N 1
ATOM 754 C CA . LEU A 1 96 ? 4.535 3.536 -13.914 1.00 89.25 96 LEU A CA 1
ATOM 755 C C . LEU A 1 96 ? 3.029 3.492 -13.631 1.00 89.25 96 LEU A C 1
ATOM 757 O O . LEU A 1 96 ? 2.222 3.640 -14.552 1.00 89.25 96 LEU A O 1
ATOM 761 N N . ALA A 1 97 ? 2.631 3.275 -12.377 1.00 88.44 97 ALA A N 1
ATOM 762 C CA . ALA A 1 97 ? 1.233 3.239 -11.987 1.00 88.44 97 ALA A CA 1
ATOM 763 C C . ALA A 1 97 ? 0.595 4.631 -12.094 1.00 88.44 97 ALA A C 1
ATOM 765 O O . ALA A 1 97 ? 0.913 5.551 -11.346 1.00 88.44 97 ALA A O 1
ATOM 766 N N . THR A 1 98 ? -0.408 4.776 -12.962 1.00 88.81 98 THR A N 1
ATOM 767 C CA . THR A 1 98 ? -1.180 6.031 -13.036 1.00 88.81 98 THR A CA 1
ATOM 768 C C . THR A 1 98 ? -2.099 6.224 -11.826 1.00 88.81 98 THR A C 1
ATOM 770 O O . THR A 1 98 ? -2.455 7.350 -11.478 1.00 88.81 98 THR A O 1
ATOM 773 N N . ARG A 1 99 ? -2.531 5.117 -11.204 1.00 90.06 99 ARG A N 1
ATOM 774 C CA . ARG A 1 99 ? -3.487 5.069 -10.088 1.00 90.06 99 ARG A CA 1
ATOM 775 C C . ARG A 1 99 ? -3.099 3.925 -9.159 1.00 90.06 99 ARG A C 1
ATOM 777 O O . ARG A 1 99 ? -3.333 2.762 -9.489 1.00 90.06 99 ARG A O 1
ATOM 784 N N . ILE A 1 100 ? -2.532 4.247 -8.002 1.00 88.62 100 ILE A N 1
ATOM 785 C CA . ILE A 1 100 ? -2.050 3.260 -7.033 1.00 88.62 100 ILE A CA 1
ATOM 786 C C . ILE A 1 100 ? -2.739 3.425 -5.678 1.00 88.62 100 ILE A C 1
ATOM 788 O O . ILE A 1 100 ? -2.930 4.535 -5.183 1.00 88.62 100 ILE A O 1
ATOM 792 N N . VAL A 1 101 ? -3.137 2.300 -5.087 1.00 88.12 101 VAL A N 1
ATOM 793 C CA . VAL A 1 101 ? -3.716 2.223 -3.745 1.00 88.12 101 VAL A CA 1
ATOM 794 C C . VAL A 1 101 ? -2.762 1.440 -2.860 1.00 88.12 101 VAL A C 1
ATOM 796 O O . VAL A 1 101 ? -2.573 0.235 -3.038 1.00 88.12 101 VAL A O 1
ATOM 799 N N . HIS A 1 102 ? -2.191 2.128 -1.878 1.00 86.12 102 HIS A N 1
ATOM 800 C CA . HIS A 1 102 ? -1.319 1.518 -0.886 1.00 86.12 102 HIS A CA 1
ATOM 801 C C . HIS A 1 102 ? -2.138 0.936 0.266 1.00 86.12 102 HIS A C 1
ATOM 803 O O . HIS A 1 102 ? -2.897 1.639 0.935 1.00 86.12 102 HIS A O 1
ATOM 809 N N . PHE A 1 103 ? -1.952 -0.355 0.518 1.00 83.94 103 PHE A N 1
ATOM 810 C CA . PHE A 1 103 ? -2.468 -1.043 1.690 1.00 83.94 103 PHE A CA 1
ATOM 811 C C . PHE A 1 103 ? -1.388 -1.070 2.769 1.00 83.94 103 PHE A C 1
ATOM 813 O O . PHE A 1 103 ? -0.329 -1.680 2.598 1.00 83.94 103 PHE A O 1
ATOM 820 N N . THR A 1 104 ? -1.683 -0.389 3.873 1.00 79.50 104 THR A N 1
ATOM 821 C CA . THR A 1 104 ? -0.852 -0.292 5.079 1.00 79.50 104 THR A CA 1
ATOM 822 C C . THR A 1 104 ? -1.678 -0.670 6.321 1.00 79.50 104 THR A C 1
ATOM 824 O O . THR A 1 104 ? -2.911 -0.701 6.268 1.00 79.50 104 THR A O 1
ATOM 827 N N . LYS A 1 105 ? -1.006 -0.968 7.433 1.00 69.88 105 LYS A N 1
ATOM 828 C CA . LYS A 1 105 ? -1.545 -1.399 8.736 1.00 69.88 105 LYS A CA 1
ATOM 829 C C . LYS A 1 105 ? -2.291 -0.307 9.503 1.00 69.88 105 LYS A C 1
ATOM 831 O O . LYS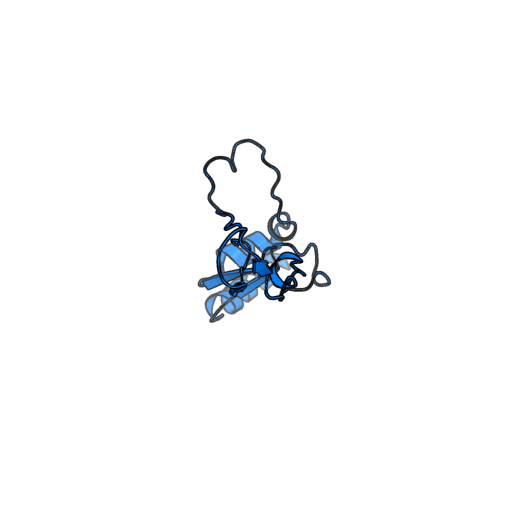 A 1 105 ? -1.799 0.841 9.537 1.00 69.88 105 LYS A O 1
#

Radius of gyration: 20.7 Å; chains: 1; bounding box: 50×31×61 Å

InterPro domains:
  IPR010730 Heterokaryon incompatibility [PF06985] (2-93)

Sequence (105 aa):
MDWEAQSRQMATIYSNARVVLAATDAEDGRGGLLARNPSRERRGPFNITPKTGESFSVFVRSRLKHFSFRSPGAGLGIPLKHPLLKRAWAFQEELLATRIVHFTK

Organism: NCBI:txid2082293